Protein AF-A0A7S4UPB6-F1 (afdb_monomer_lite)

pLDDT: mean 78.9, std 12.76, range [39.94, 96.19]

Secondary structure (DSSP, 8-state):
-PPPHHHHHHHHEEE-TTT--EEE--SS-SEEE-TTT--EEETTT--BGGG--GGG-TTS--GGGS-GGGHHHHHHHHHHHHHHHHHHHHHHHHHHHHHHTSTTS---HHHHHHHHHHHHHHHHHHT-HHHHHHH-HHHHHHHHHHHHH--

Radius of gyration: 19.66 Å; chains: 1; bounding box: 43×34×65 Å

InterPro domains:
  IPR001841 Zinc finger, RING-type [PS50089] (16-58)
  IPR002867 IBR domain [SM00647] (1-57)
  IPR017907 Zinc finger, RING-type, conserved site [PS00518] (37-46)
  IPR031127 E3 ubiquitin ligase RBR family [PTHR11685] (11-95)
  IPR044066 TRIAD supradomain [PS51873] (1-68)

Structure (mmCIF, N/CA/C/O backbone):
data_AF-A0A7S4UPB6-F1
#
_entry.id   AF-A0A7S4UPB6-F1
#
loop_
_atom_site.group_PDB
_atom_site.id
_atom_site.type_symbol
_atom_site.label_atom_id
_atom_site.label_alt_id
_atom_site.label_comp_id
_atom_site.label_asym_id
_atom_site.label_entity_id
_atom_site.label_seq_id
_atom_site.pdbx_PDB_ins_code
_atom_site.Cartn_x
_atom_site.Cartn_y
_atom_site.Cartn_z
_atom_site.occupancy
_atom_site.B_iso_or_equiv
_atom_site.auth_seq_id
_atom_site.auth_comp_id
_atom_site.auth_asym_id
_atom_site.auth_atom_id
_atom_site.pdbx_PDB_model_num
ATOM 1 N N . GLN A 1 1 ? -14.928 1.824 -34.616 1.00 39.94 1 GLN A N 1
ATOM 2 C CA . GLN A 1 1 ? -15.989 1.253 -33.758 1.00 39.94 1 GLN A CA 1
ATOM 3 C C . GLN A 1 1 ? -15.709 1.611 -32.305 1.00 39.94 1 GLN A C 1
ATOM 5 O O . GLN A 1 1 ? -14.547 1.571 -31.917 1.00 39.94 1 GLN A O 1
ATOM 10 N N . ALA A 1 2 ? -16.736 1.955 -31.522 1.00 52.94 2 ALA A N 1
ATOM 11 C CA . ALA A 1 2 ? -16.628 1.927 -30.063 1.00 52.94 2 ALA A CA 1
ATOM 12 C C . ALA A 1 2 ? -16.549 0.454 -29.604 1.00 52.94 2 ALA A C 1
ATOM 14 O O . ALA A 1 2 ? -17.209 -0.384 -30.226 1.00 52.94 2 ALA A O 1
ATOM 15 N N . PRO A 1 3 ? -15.723 0.115 -28.601 1.00 52.91 3 PRO A N 1
ATOM 16 C CA . PRO A 1 3 ? -15.627 -1.254 -28.101 1.00 52.91 3 PRO A CA 1
ATOM 17 C C . PRO A 1 3 ? -16.970 -1.711 -27.523 1.00 52.91 3 PRO A C 1
ATOM 19 O O . PRO A 1 3 ? -17.682 -0.912 -26.923 1.00 52.91 3 PRO A O 1
ATOM 22 N N . SER A 1 4 ? -17.304 -2.985 -27.711 1.00 67.31 4 SER A N 1
ATOM 23 C CA . SER A 1 4 ? -18.543 -3.571 -27.188 1.00 67.31 4 SER A CA 1
ATOM 24 C C . SER A 1 4 ? -18.540 -3.619 -25.654 1.00 67.31 4 SER A C 1
ATOM 26 O O . SER A 1 4 ? -17.480 -3.748 -25.033 1.00 67.31 4 SER A O 1
ATOM 28 N N . ASP A 1 5 ? -19.721 -3.596 -25.032 1.00 63.47 5 ASP A N 1
ATOM 29 C CA . ASP A 1 5 ? -19.883 -3.656 -23.569 1.00 63.47 5 ASP A CA 1
ATOM 30 C C . ASP A 1 5 ? -19.125 -4.844 -22.938 1.00 63.47 5 ASP A C 1
ATOM 32 O O . ASP A 1 5 ? -18.578 -4.752 -21.837 1.00 63.47 5 ASP A O 1
ATOM 36 N N . GLN A 1 6 ? -19.017 -5.969 -23.657 1.00 58.88 6 GLN A N 1
ATOM 37 C CA . GLN A 1 6 ? -18.278 -7.151 -23.201 1.00 58.88 6 GLN A CA 1
ATOM 38 C C . GLN A 1 6 ? -16.757 -6.930 -23.150 1.00 58.88 6 GLN A C 1
ATOM 40 O O . GLN A 1 6 ? -16.096 -7.422 -22.229 1.00 58.88 6 GLN A O 1
ATOM 45 N N . GLU A 1 7 ? -16.195 -6.172 -24.093 1.00 57.97 7 GLU A N 1
ATOM 46 C CA . GLU A 1 7 ? -14.777 -5.791 -24.096 1.00 57.97 7 GLU A CA 1
ATOM 47 C C . GLU A 1 7 ? -14.474 -4.756 -23.009 1.00 57.97 7 GLU A C 1
ATOM 49 O O . GLU A 1 7 ? -13.403 -4.781 -22.400 1.00 57.97 7 GLU A O 1
ATOM 54 N N . GLU A 1 8 ? -15.422 -3.869 -22.708 1.00 55.50 8 GLU A N 1
ATOM 55 C CA . GLU A 1 8 ? -15.276 -2.877 -21.643 1.00 55.50 8 GLU A CA 1
ATOM 56 C C . GLU A 1 8 ? -15.292 -3.514 -20.247 1.00 55.50 8 GLU A C 1
ATOM 58 O O . GLU A 1 8 ? -14.458 -3.188 -19.391 1.00 55.50 8 GLU A O 1
ATOM 63 N N . ILE A 1 9 ? -16.151 -4.515 -20.042 1.00 57.53 9 ILE A N 1
ATOM 64 C CA . ILE A 1 9 ? -16.164 -5.327 -18.822 1.00 57.53 9 ILE A CA 1
ATOM 65 C C . ILE A 1 9 ? -14.865 -6.138 -18.705 1.00 57.53 9 ILE A C 1
ATOM 67 O O . ILE A 1 9 ? -14.292 -6.223 -17.620 1.00 57.53 9 ILE A O 1
ATOM 71 N N . ALA A 1 10 ? -14.349 -6.717 -19.792 1.00 58.22 10 ALA A N 1
ATOM 72 C CA . ALA A 1 10 ? -13.096 -7.478 -19.756 1.00 58.22 10 ALA A CA 1
ATOM 73 C C . ALA A 1 10 ? -11.867 -6.603 -19.440 1.00 58.22 10 ALA A C 1
ATOM 75 O O . ALA A 1 10 ? -10.979 -7.040 -18.713 1.00 58.22 10 ALA A O 1
ATOM 76 N N . ARG A 1 11 ? -11.826 -5.353 -19.922 1.00 56.16 11 ARG A N 1
ATOM 77 C CA . ARG A 1 11 ? -10.737 -4.408 -19.605 1.00 56.16 11 ARG A CA 1
ATOM 78 C C . ARG A 1 11 ? -10.776 -3.893 -18.167 1.00 56.16 11 ARG A C 1
ATOM 80 O O . ARG A 1 11 ? -9.739 -3.514 -17.628 1.00 56.16 11 ARG A O 1
ATOM 87 N N . SER A 1 12 ? -11.955 -3.854 -17.550 1.00 65.00 12 SER A N 1
ATOM 88 C CA . SER A 1 12 ? -12.159 -3.274 -16.215 1.00 65.00 12 SER A CA 1
ATOM 89 C C . SER A 1 12 ? -12.290 -4.311 -15.091 1.00 65.00 12 SER A C 1
ATOM 91 O O . SER A 1 12 ? -12.280 -3.940 -13.910 1.00 65.00 12 SER A O 1
ATOM 93 N N . THR A 1 13 ? -12.369 -5.606 -15.426 1.00 75.44 13 THR A N 1
ATOM 94 C CA . THR A 1 13 ? -12.563 -6.699 -14.462 1.00 75.44 13 THR A CA 1
ATOM 95 C C . THR A 1 13 ? -11.514 -7.806 -14.600 1.00 75.44 13 THR A C 1
ATOM 97 O O . THR A 1 13 ? -11.083 -8.138 -15.698 1.00 75.44 13 THR A O 1
ATOM 100 N N . LYS A 1 14 ? -11.105 -8.412 -13.477 1.00 83.88 14 LYS A N 1
ATOM 101 C CA . LYS A 1 14 ? -10.252 -9.613 -13.439 1.00 83.88 14 LYS A CA 1
ATOM 102 C C . LYS A 1 14 ? -10.932 -10.727 -12.633 1.00 83.88 14 LYS A C 1
ATOM 104 O O . LYS A 1 14 ? -11.644 -10.421 -11.672 1.00 83.88 14 LYS A O 1
ATOM 109 N N . PRO A 1 15 ? -10.750 -12.009 -12.997 1.00 86.44 15 PRO A N 1
ATOM 110 C CA . PRO A 1 15 ? -11.314 -13.125 -12.243 1.00 86.44 15 PRO A CA 1
ATOM 111 C C . PRO A 1 15 ? -10.549 -13.367 -10.934 1.00 86.44 15 PRO A C 1
ATOM 113 O O . PRO A 1 15 ? -9.329 -13.221 -10.867 1.00 86.44 15 PRO A O 1
ATOM 116 N N . CYS A 1 16 ? -11.264 -13.774 -9.886 1.00 88.75 16 CYS A N 1
ATOM 117 C CA . CYS A 1 16 ? -10.652 -14.262 -8.653 1.00 88.75 16 CYS A CA 1
ATOM 118 C C . CYS A 1 16 ? -9.950 -15.607 -8.890 1.00 88.75 16 CYS A C 1
ATOM 120 O O . CYS A 1 16 ? -10.595 -16.563 -9.305 1.00 88.75 16 CYS A O 1
ATOM 122 N N . THR A 1 17 ? -8.681 -15.737 -8.509 1.00 88.62 17 THR A N 1
ATOM 123 C CA . THR A 1 17 ? -7.901 -16.984 -8.661 1.00 88.62 17 THR A CA 1
ATOM 124 C C . THR A 1 17 ? -8.406 -18.164 -7.830 1.00 88.62 17 THR A C 1
ATOM 126 O O . THR A 1 17 ? -8.024 -19.298 -8.089 1.00 88.62 17 THR A O 1
ATOM 129 N N . LYS A 1 18 ? -9.276 -17.921 -6.839 1.00 90.38 18 LYS A N 1
ATOM 130 C CA . LYS A 1 18 ? -9.852 -18.969 -5.982 1.00 90.38 18 LYS A CA 1
ATOM 131 C C . LYS A 1 18 ? -11.256 -19.416 -6.397 1.00 90.38 18 LYS A C 1
ATOM 133 O O . LYS A 1 18 ? -11.633 -20.548 -6.128 1.00 90.38 18 LYS A O 1
ATOM 138 N N . CYS A 1 19 ? -12.075 -18.517 -6.943 1.00 92.31 19 CYS A N 1
ATOM 139 C CA . CYS A 1 19 ? -13.499 -18.798 -7.194 1.00 92.31 19 CYS A CA 1
ATOM 140 C C . CYS A 1 19 ? -14.033 -18.247 -8.520 1.00 92.31 19 CYS A C 1
ATOM 142 O O . CYS A 1 19 ? -15.245 -18.245 -8.727 1.00 92.31 19 CYS A O 1
ATOM 144 N N . GLU A 1 20 ? -13.146 -17.702 -9.355 1.00 89.31 20 GLU A N 1
ATOM 145 C CA . GLU A 1 20 ? -13.389 -17.198 -10.715 1.00 89.31 20 GLU A CA 1
ATOM 146 C C . GLU A 1 20 ? -14.377 -16.033 -10.837 1.00 89.31 20 GLU A C 1
ATOM 148 O O . GLU A 1 20 ? -14.550 -15.463 -11.913 1.00 89.31 20 GLU A O 1
ATOM 153 N N . TYR A 1 21 ? -14.972 -15.595 -9.725 1.00 88.62 21 TYR A N 1
ATOM 154 C CA . TYR A 1 21 ? -15.848 -14.433 -9.699 1.00 88.62 21 TYR A CA 1
ATOM 155 C C . TYR A 1 21 ? -15.121 -13.202 -10.251 1.00 88.62 21 TYR A C 1
ATOM 157 O O . TYR A 1 21 ? -14.035 -12.860 -9.770 1.00 88.62 21 TYR A O 1
ATOM 165 N N . ARG A 1 22 ? -15.715 -12.541 -11.253 1.00 85.75 22 ARG A N 1
ATOM 166 C CA . ARG A 1 22 ? -15.159 -11.323 -11.850 1.00 85.75 22 ARG A CA 1
ATOM 167 C C . ARG A 1 22 ? -15.259 -10.168 -10.865 1.00 85.75 22 ARG A C 1
ATOM 169 O O . ARG A 1 22 ? -16.327 -9.846 -10.352 1.00 85.75 22 ARG A O 1
ATOM 176 N N . ILE A 1 23 ? -14.121 -9.549 -10.601 1.00 84.06 23 ILE A N 1
ATOM 177 C CA . ILE A 1 23 ? -13.973 -8.425 -9.687 1.00 84.06 23 ILE A CA 1
ATOM 178 C C . ILE A 1 23 ? -13.614 -7.213 -10.535 1.00 84.06 23 ILE A C 1
ATOM 180 O O . ILE A 1 23 ? -12.725 -7.308 -11.371 1.00 84.06 23 ILE A O 1
ATOM 184 N N . GLN A 1 24 ? -14.295 -6.088 -10.335 1.00 82.19 24 GLN A N 1
ATOM 185 C CA . GLN A 1 24 ? -13.944 -4.806 -10.948 1.00 82.19 24 GLN A CA 1
ATOM 186 C C . GLN A 1 24 ? -12.911 -4.079 -10.084 1.00 82.19 24 GLN A C 1
ATOM 188 O O . GLN A 1 24 ? -13.022 -4.105 -8.853 1.00 82.19 24 GLN A O 1
ATOM 193 N N . LYS A 1 25 ? -11.928 -3.407 -10.699 1.00 70.44 25 LYS A N 1
ATOM 194 C CA . LYS A 1 25 ? -10.973 -2.584 -9.940 1.00 70.44 25 LYS A CA 1
ATOM 195 C C . LYS A 1 25 ? -11.698 -1.371 -9.358 1.00 70.44 25 LYS A C 1
ATOM 197 O O . LYS A 1 25 ? -11.961 -0.403 -10.063 1.00 70.44 25 LYS A O 1
ATOM 202 N N . MET A 1 26 ? -11.983 -1.392 -8.062 1.00 63.88 26 MET A N 1
ATOM 203 C CA . MET A 1 26 ? -12.579 -0.256 -7.355 1.00 63.88 26 MET A CA 1
ATOM 204 C C . MET A 1 26 ? -11.476 0.605 -6.725 1.00 63.88 26 MET A C 1
ATOM 206 O O . MET A 1 26 ? -11.365 0.653 -5.509 1.00 63.88 26 MET A O 1
ATOM 210 N N . GLY A 1 27 ? -10.655 1.243 -7.569 1.00 63.72 27 GLY A N 1
ATOM 211 C CA . GLY A 1 27 ? -9.723 2.319 -7.201 1.00 63.72 27 GLY A CA 1
ATOM 212 C C . GLY A 1 27 ? -8.531 1.981 -6.281 1.00 63.72 27 GLY A C 1
ATOM 213 O O . GLY A 1 27 ? -8.652 1.331 -5.252 1.00 63.72 27 GLY A O 1
ATOM 214 N N . GLY A 1 28 ? -7.364 2.525 -6.643 1.00 66.25 28 GLY A N 1
ATOM 215 C CA . GLY A 1 28 ? -6.308 2.992 -5.734 1.00 66.25 28 GLY A CA 1
ATOM 216 C C . GLY A 1 28 ? -5.555 2.016 -4.826 1.00 66.25 28 GLY A C 1
ATOM 217 O O . GLY A 1 28 ? -4.771 2.531 -4.043 1.00 66.25 28 GLY A O 1
ATOM 218 N N . CYS A 1 29 ? -5.800 0.700 -4.860 1.00 69.56 29 CYS A N 1
ATOM 219 C CA . CYS A 1 29 ? -5.005 -0.323 -4.166 1.00 69.56 29 CYS A CA 1
ATOM 220 C C . CYS A 1 29 ? -4.836 -1.568 -5.042 1.00 69.56 29 CYS A C 1
ATOM 222 O O . CYS A 1 29 ? -5.811 -2.037 -5.636 1.00 69.56 29 CYS A O 1
ATOM 224 N N . ASN A 1 30 ? -3.632 -2.144 -5.084 1.00 78.12 30 ASN A N 1
ATOM 225 C C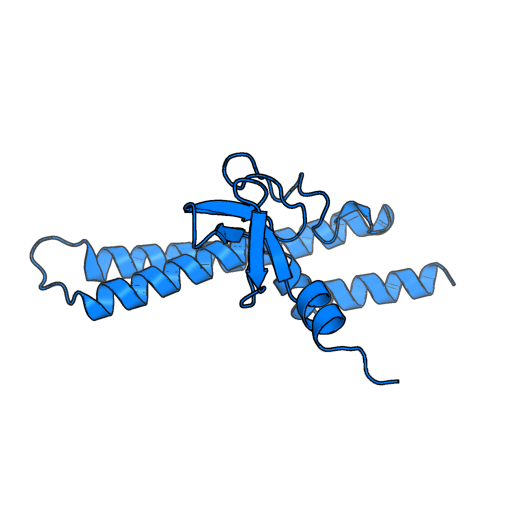A . ASN A 1 30 ? -3.418 -3.448 -5.712 1.00 78.12 30 ASN A CA 1
ATOM 226 C C . ASN A 1 30 ? -3.778 -4.615 -4.778 1.00 78.12 30 ASN A C 1
ATOM 228 O O . ASN A 1 30 ? -4.042 -5.703 -5.271 1.00 78.12 30 ASN A O 1
ATOM 232 N N . HIS A 1 31 ? -3.892 -4.416 -3.464 1.00 83.69 31 HIS A N 1
ATOM 233 C CA . HIS A 1 31 ? -4.489 -5.412 -2.574 1.00 83.69 31 HIS A CA 1
ATOM 234 C C . HIS A 1 31 ? -6.006 -5.470 -2.772 1.00 83.69 31 HIS A C 1
ATOM 236 O O . HIS A 1 31 ? -6.725 -4.512 -2.483 1.00 83.69 31 HIS A O 1
ATOM 242 N N . MET A 1 32 ? -6.510 -6.610 -3.237 1.00 86.38 32 MET A N 1
ATOM 243 C CA . MET A 1 32 ? -7.931 -6.830 -3.457 1.00 86.38 32 MET A CA 1
ATOM 244 C C . MET A 1 32 ? -8.453 -8.018 -2.669 1.00 86.38 32 MET A C 1
ATOM 246 O O . MET A 1 32 ? -7.862 -9.092 -2.665 1.00 86.38 32 MET A O 1
ATOM 250 N N . THR A 1 33 ? -9.626 -7.835 -2.068 1.00 86.81 33 THR A N 1
ATOM 251 C CA . THR A 1 33 ? -10.371 -8.898 -1.391 1.00 86.81 33 THR A CA 1
ATOM 252 C C . THR A 1 33 ? -11.561 -9.305 -2.247 1.00 86.81 33 THR A C 1
ATOM 254 O O . THR A 1 33 ? -12.433 -8.489 -2.558 1.00 86.81 33 THR A O 1
ATOM 257 N N . CYS A 1 34 ? -11.631 -10.581 -2.619 1.00 88.75 34 CYS A N 1
ATOM 258 C CA . CYS A 1 34 ? -12.785 -11.133 -3.311 1.00 88.75 34 CYS A CA 1
ATOM 259 C C . CYS A 1 34 ? -14.027 -11.054 -2.418 1.00 88.75 34 CYS A C 1
ATOM 261 O O . CYS A 1 34 ? -14.076 -11.672 -1.356 1.00 88.75 34 CYS A O 1
ATOM 263 N N . ARG A 1 35 ? -15.071 -10.360 -2.881 1.00 87.69 35 ARG A N 1
ATOM 264 C CA . ARG A 1 35 ? -16.332 -10.218 -2.132 1.00 87.69 35 ARG A CA 1
ATOM 265 C C . ARG A 1 35 ? -17.117 -11.525 -1.990 1.00 87.69 35 ARG A C 1
ATOM 267 O O . ARG A 1 35 ? -17.926 -11.633 -1.080 1.00 87.69 35 ARG A O 1
ATOM 274 N N . LYS A 1 36 ? -16.882 -12.505 -2.872 1.00 90.62 36 LYS A N 1
ATOM 275 C CA . LYS A 1 36 ? -17.579 -13.800 -2.857 1.00 90.62 36 LYS A CA 1
ATOM 276 C C . LYS A 1 36 ? -16.939 -14.804 -1.897 1.00 90.62 36 LYS A C 1
ATOM 278 O O . LYS A 1 36 ? -17.657 -15.500 -1.194 1.00 90.62 36 LYS A O 1
ATOM 283 N N . CYS A 1 37 ? -15.608 -14.904 -1.880 1.00 92.44 37 CYS A N 1
ATOM 284 C CA . CYS A 1 37 ? -14.901 -15.953 -1.129 1.00 92.44 37 CYS A CA 1
ATOM 285 C C . CYS A 1 37 ? -13.896 -15.436 -0.087 1.00 92.44 37 CYS A C 1
ATOM 287 O O . CYS A 1 37 ? -13.203 -16.238 0.537 1.00 92.44 37 CYS A O 1
ATOM 289 N N . GLY A 1 38 ? -13.758 -14.116 0.066 1.00 88.75 38 GLY A N 1
ATOM 290 C CA . GLY A 1 38 ? -12.832 -13.486 1.013 1.00 88.75 38 GLY A CA 1
ATOM 291 C C . GLY A 1 38 ? -11.349 -13.609 0.649 1.00 88.75 38 GLY A C 1
ATOM 292 O O . GLY A 1 38 ? -10.501 -13.144 1.405 1.00 88.75 38 GLY A O 1
ATOM 293 N N . HIS A 1 39 ? -11.005 -14.229 -0.486 1.00 90.06 39 HIS A N 1
ATOM 294 C CA . HIS A 1 39 ? -9.611 -14.383 -0.897 1.00 90.06 39 HIS A CA 1
ATOM 295 C C . HIS A 1 39 ? -8.962 -13.023 -1.165 1.00 90.06 39 HIS A C 1
ATOM 297 O O . HIS A 1 39 ? -9.480 -12.237 -1.956 1.00 90.06 39 HIS A O 1
ATOM 303 N N . GLN A 1 40 ? -7.830 -12.779 -0.511 1.00 88.62 40 GLN A N 1
ATOM 304 C CA . GLN A 1 40 ? -7.010 -11.583 -0.661 1.00 88.62 40 GLN A CA 1
ATOM 305 C C . GLN A 1 40 ? -5.888 -11.855 -1.667 1.00 88.62 40 GLN A C 1
ATOM 307 O O . GLN A 1 40 ? -5.143 -12.825 -1.508 1.00 88.62 40 GLN A O 1
ATOM 312 N N . PHE A 1 41 ? -5.766 -11.020 -2.695 1.00 86.38 41 PHE A N 1
ATOM 313 C CA . PHE A 1 41 ? -4.797 -11.180 -3.781 1.00 86.38 41 PHE A CA 1
ATOM 314 C C . PHE A 1 41 ? -4.323 -9.827 -4.321 1.00 86.38 41 PHE A C 1
ATOM 316 O O . PHE A 1 41 ? -4.949 -8.795 -4.086 1.00 86.38 41 PHE A O 1
ATOM 323 N N . CYS A 1 42 ? -3.213 -9.828 -5.055 1.00 84.75 42 CYS A N 1
ATOM 324 C CA . CYS A 1 42 ? -2.708 -8.650 -5.750 1.00 84.75 42 CYS A CA 1
ATOM 325 C C . CYS A 1 42 ? -3.377 -8.501 -7.126 1.00 84.75 42 CYS A C 1
ATOM 327 O O . CYS A 1 42 ? -3.332 -9.408 -7.948 1.00 84.75 42 CYS A O 1
ATOM 329 N N . TRP A 1 43 ? -3.972 -7.350 -7.427 1.00 82.56 43 TRP A N 1
ATOM 330 C CA . TRP A 1 43 ? -4.625 -7.061 -8.705 1.00 82.56 43 TRP A CA 1
ATOM 331 C C . TRP A 1 43 ? -3.662 -7.105 -9.892 1.00 82.56 43 TRP A C 1
ATOM 333 O O . TRP A 1 43 ? -4.068 -7.441 -11.008 1.00 82.56 43 TRP A O 1
ATOM 343 N N . MET A 1 44 ? -2.390 -6.767 -9.673 1.00 78.44 44 MET A N 1
ATOM 344 C CA . MET A 1 44 ? -1.401 -6.731 -10.745 1.00 78.44 44 MET A CA 1
ATOM 345 C C . MET A 1 44 ? -0.980 -8.143 -11.150 1.00 78.44 44 MET A C 1
ATOM 347 O O . MET A 1 44 ? -1.148 -8.505 -12.313 1.00 78.44 44 MET A O 1
ATOM 351 N N . CYS A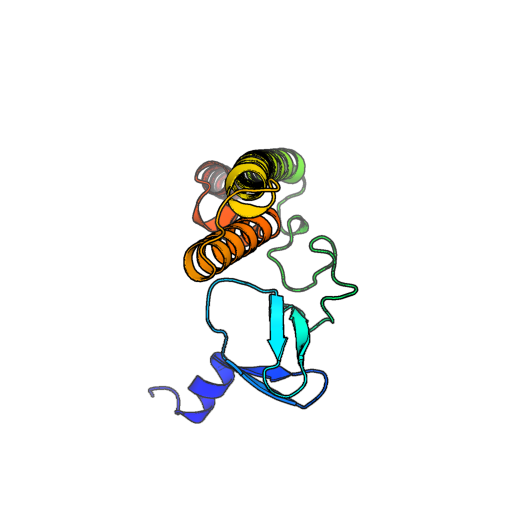 1 45 ? -0.516 -8.952 -10.193 1.00 80.44 45 CYS A N 1
ATOM 352 C CA . CYS A 1 45 ? 0.029 -10.284 -10.470 1.00 80.44 45 CYS A CA 1
ATOM 353 C C . CYS A 1 45 ? -0.932 -11.452 -10.224 1.00 80.44 45 CYS A C 1
ATOM 355 O O . CYS A 1 45 ? -0.590 -12.587 -10.532 1.00 80.44 45 CYS A O 1
ATOM 357 N N . LEU A 1 46 ? -2.111 -11.196 -9.652 1.00 85.69 46 LEU A N 1
ATOM 358 C CA . LEU A 1 46 ? -3.100 -12.200 -9.237 1.00 85.69 46 LEU A CA 1
ATOM 359 C C . LEU A 1 46 ? -2.609 -13.198 -8.168 1.00 85.69 46 LEU A C 1
ATOM 361 O O . LEU A 1 46 ? -3.328 -14.133 -7.817 1.00 85.69 46 LEU A O 1
ATOM 365 N N . GLY A 1 47 ? -1.423 -12.974 -7.594 1.00 85.00 47 GLY A N 1
ATOM 366 C CA . GLY A 1 47 ? -0.868 -13.776 -6.506 1.00 85.00 47 GLY A CA 1
ATOM 367 C C . GLY A 1 47 ? -1.584 -13.552 -5.172 1.00 85.00 47 GLY A C 1
ATOM 368 O O . GLY A 1 47 ? -2.108 -12.468 -4.907 1.00 85.00 47 GLY A O 1
ATOM 369 N N . ALA A 1 48 ? -1.589 -14.578 -4.317 1.00 85.75 48 ALA A N 1
ATOM 370 C CA . ALA A 1 48 ? -2.185 -14.516 -2.984 1.00 85.75 48 ALA A CA 1
ATOM 371 C C . ALA A 1 48 ? -1.484 -13.468 -2.106 1.00 85.75 48 ALA A C 1
ATOM 373 O O . ALA A 1 48 ? -0.259 -13.465 -2.001 1.00 85.75 48 ALA A O 1
ATOM 374 N N . TRP A 1 49 ? -2.259 -12.615 -1.430 1.00 84.38 49 TRP A N 1
ATOM 375 C CA . TRP A 1 49 ? -1.710 -11.506 -0.641 1.00 84.38 49 TRP A CA 1
ATOM 376 C C . TRP A 1 49 ? -0.906 -11.976 0.578 1.00 84.38 49 TRP A C 1
ATOM 378 O O . TRP A 1 49 ? 0.071 -11.346 0.960 1.00 84.38 49 TRP A O 1
ATOM 388 N N . ALA A 1 50 ? -1.278 -13.117 1.166 1.00 80.19 50 ALA A N 1
ATOM 389 C CA . ALA A 1 50 ? -0.630 -13.656 2.364 1.00 80.19 50 ALA A CA 1
ATOM 390 C C . ALA A 1 50 ? 0.875 -13.937 2.184 1.00 80.19 50 ALA A C 1
ATOM 392 O O . ALA A 1 50 ? 1.631 -13.845 3.144 1.00 80.19 50 ALA A O 1
ATOM 393 N N . SER A 1 51 ? 1.304 -14.268 0.965 1.00 75.88 51 SER A N 1
ATOM 394 C CA . SER A 1 51 ? 2.703 -14.526 0.602 1.00 75.88 51 SER A CA 1
ATOM 395 C C . SER A 1 51 ? 3.271 -13.449 -0.327 1.00 75.88 51 SER A C 1
ATOM 397 O O . SER A 1 51 ? 4.291 -13.664 -0.980 1.00 75.88 51 SER A O 1
ATOM 399 N N . HIS A 1 52 ? 2.580 -12.317 -0.460 1.00 74.19 52 HIS A N 1
ATOM 400 C CA . HIS A 1 52 ? 2.933 -11.280 -1.414 1.00 74.19 52 HIS A CA 1
ATOM 401 C C . HIS A 1 52 ? 3.946 -10.314 -0.799 1.00 74.19 52 HIS A C 1
ATOM 403 O O . HIS A 1 52 ? 3.647 -9.632 0.179 1.00 74.19 52 HIS A O 1
ATOM 409 N N . SER A 1 53 ? 5.130 -10.218 -1.403 1.00 65.44 53 SER A N 1
ATOM 410 C CA . SER A 1 53 ? 6.055 -9.117 -1.145 1.00 65.44 53 SER A CA 1
ATOM 411 C C . SER A 1 53 ? 5.962 -8.115 -2.282 1.00 65.44 53 SER A C 1
ATOM 413 O O . SER A 1 53 ? 5.938 -8.486 -3.455 1.00 65.44 53 SER A O 1
ATOM 415 N N . TYR A 1 54 ? 5.983 -6.829 -1.940 1.00 56.66 54 TYR A N 1
ATOM 416 C CA . TYR A 1 54 ? 6.053 -5.769 -2.937 1.00 56.66 54 TYR A CA 1
ATOM 417 C C . TYR A 1 54 ? 7.288 -5.918 -3.847 1.00 56.66 54 TYR A C 1
ATOM 419 O O . TYR A 1 54 ? 7.216 -5.686 -5.049 1.00 56.66 54 TYR A O 1
ATOM 427 N N . THR A 1 55 ? 8.415 -6.383 -3.296 1.00 52.75 55 THR A N 1
ATOM 428 C CA . THR A 1 55 ? 9.666 -6.588 -4.046 1.00 52.75 55 THR A CA 1
ATOM 429 C C . THR A 1 55 ? 9.642 -7.781 -5.000 1.00 52.75 55 THR A C 1
ATOM 431 O O . THR A 1 55 ? 10.514 -7.869 -5.858 1.00 52.75 55 THR A O 1
ATOM 434 N N . SER A 1 56 ? 8.676 -8.696 -4.869 1.00 62.03 56 SER A N 1
ATOM 435 C CA . SER A 1 56 ? 8.568 -9.894 -5.711 1.00 62.03 56 SER A CA 1
ATOM 436 C C . SER A 1 56 ? 7.320 -9.912 -6.590 1.00 62.03 56 SER A C 1
ATOM 438 O O . SER A 1 56 ? 7.091 -10.909 -7.271 1.00 62.03 56 SER A O 1
ATOM 440 N N . CYS A 1 57 ? 6.518 -8.841 -6.598 1.00 64.38 57 CYS A N 1
ATOM 441 C CA . CYS A 1 57 ? 5.318 -8.755 -7.421 1.00 64.38 57 CYS A CA 1
ATOM 442 C C . CYS A 1 57 ? 5.684 -8.598 -8.910 1.00 64.38 57 CYS A C 1
ATOM 444 O O . CYS A 1 57 ? 6.196 -7.546 -9.293 1.00 64.38 57 CYS A O 1
ATOM 446 N N . PRO A 1 58 ? 5.344 -9.565 -9.785 1.00 61.56 58 PRO A N 1
ATOM 447 C CA . PRO A 1 58 ? 5.616 -9.478 -11.225 1.00 61.56 58 PRO A CA 1
ATOM 448 C C . PRO A 1 58 ? 4.890 -8.340 -11.953 1.00 61.56 58 PRO A C 1
ATOM 450 O O . PRO A 1 58 ? 5.154 -8.103 -13.127 1.00 61.56 58 PRO A O 1
ATOM 453 N N . GLY A 1 59 ? 3.917 -7.698 -11.301 1.00 57.06 59 GLY A N 1
ATOM 454 C CA . GLY A 1 59 ? 3.038 -6.719 -11.927 1.00 57.06 59 GLY A CA 1
ATOM 455 C C . GLY A 1 59 ? 3.178 -5.290 -11.403 1.00 57.06 59 GLY A C 1
ATOM 456 O O . GLY A 1 59 ? 2.467 -4.430 -11.893 1.00 57.06 59 GLY A O 1
ATOM 457 N N . GLU A 1 60 ? 4.044 -4.996 -10.436 1.00 57.06 60 GLU A N 1
ATOM 458 C CA . GLU A 1 60 ? 4.323 -3.597 -10.057 1.00 57.06 60 GLU A CA 1
ATOM 459 C C . GLU A 1 60 ? 5.271 -2.941 -11.081 1.00 57.06 60 GLU A C 1
ATOM 461 O O . GLU A 1 60 ? 6.007 -3.669 -11.755 1.00 57.06 60 GLU A O 1
ATOM 466 N N . PRO A 1 61 ? 5.297 -1.595 -11.229 1.00 53.84 61 PRO A N 1
ATOM 467 C CA . PRO A 1 61 ? 6.356 -0.930 -11.980 1.00 53.84 61 PRO A CA 1
ATOM 468 C C . PRO A 1 61 ? 7.685 -1.335 -11.348 1.00 53.84 61 PRO A C 1
ATOM 470 O O . PRO A 1 61 ? 8.019 -0.942 -10.230 1.00 53.84 61 PRO A O 1
ATOM 473 N N . ASN A 1 62 ? 8.385 -2.219 -12.045 1.00 53.72 62 ASN A N 1
ATOM 474 C CA . ASN A 1 62 ? 9.582 -2.861 -11.558 1.00 53.72 62 ASN A CA 1
ATOM 475 C C . ASN A 1 62 ? 10.675 -1.794 -11.396 1.00 53.72 62 ASN A C 1
ATOM 477 O O . ASN A 1 62 ? 11.072 -1.200 -12.395 1.00 53.72 62 ASN A O 1
ATOM 481 N N . PRO A 1 63 ? 11.241 -1.567 -10.198 1.00 49.47 63 PRO A N 1
ATOM 482 C CA . PRO A 1 63 ? 12.405 -0.699 -10.057 1.00 49.47 63 PRO A CA 1
ATOM 483 C C . PRO A 1 63 ? 13.636 -1.195 -10.843 1.00 49.47 63 PRO A C 1
ATOM 485 O O . PRO A 1 63 ? 14.623 -0.484 -10.995 1.00 49.47 63 PRO A O 1
ATOM 488 N N . LEU A 1 64 ? 13.584 -2.416 -11.373 1.00 45.53 64 LEU A N 1
ATOM 489 C CA . LEU A 1 64 ? 14.592 -2.988 -12.260 1.00 45.53 64 LEU A CA 1
ATOM 490 C C . LEU A 1 64 ? 14.310 -2.728 -13.754 1.00 45.53 64 LEU A C 1
ATOM 492 O O . LEU A 1 64 ? 15.097 -3.165 -14.585 1.00 45.53 64 LEU A O 1
ATOM 496 N N . SER A 1 65 ? 13.243 -2.001 -14.123 1.00 55.78 65 SER A N 1
ATOM 497 C CA . SER A 1 65 ? 13.136 -1.377 -15.456 1.00 55.78 65 SER A CA 1
ATOM 498 C C . SER A 1 65 ? 13.864 -0.033 -15.530 1.00 55.78 65 SER A C 1
ATOM 500 O O . SER A 1 65 ? 13.967 0.552 -16.607 1.00 55.78 65 SER A O 1
ATOM 502 N N . PHE A 1 66 ? 14.359 0.483 -14.399 1.00 64.12 66 PHE A N 1
ATOM 503 C CA . PHE A 1 66 ? 15.224 1.653 -14.407 1.00 64.12 66 PHE A CA 1
ATOM 504 C C . PHE A 1 66 ? 16.623 1.258 -14.894 1.00 64.12 66 PHE A C 1
ATOM 506 O O . PHE A 1 66 ? 17.156 0.234 -14.448 1.00 64.12 66 PHE A O 1
ATOM 513 N N . PRO A 1 67 ? 17.245 2.068 -15.769 1.00 70.88 67 PRO A N 1
ATOM 514 C CA . PRO A 1 67 ? 18.635 1.877 -16.160 1.00 70.88 67 PRO A CA 1
ATOM 515 C C . PRO A 1 67 ? 19.533 1.710 -14.933 1.00 70.88 67 PRO A C 1
ATOM 517 O O . PRO A 1 67 ? 19.357 2.416 -13.938 1.00 70.88 67 PRO A O 1
ATOM 520 N N . GLN A 1 68 ? 20.507 0.795 -15.000 1.00 77.38 68 GLN A N 1
ATOM 521 C CA . GLN A 1 68 ? 21.390 0.453 -13.872 1.00 77.38 68 GLN A CA 1
ATOM 522 C C . GLN A 1 68 ? 22.017 1.703 -13.222 1.00 77.38 68 GLN A C 1
ATOM 524 O O . GLN A 1 68 ? 22.137 1.781 -12.002 1.00 77.38 68 GLN A O 1
ATOM 529 N N . ALA A 1 69 ? 22.343 2.711 -14.038 1.00 79.88 69 ALA A N 1
ATOM 530 C CA . ALA A 1 69 ? 22.915 3.985 -13.607 1.00 79.88 69 ALA A CA 1
ATOM 531 C C . ALA A 1 69 ? 21.992 4.819 -12.695 1.00 79.88 69 ALA A C 1
ATOM 533 O O . ALA A 1 69 ? 22.481 5.612 -11.894 1.00 79.88 69 ALA A O 1
ATOM 534 N N . LEU A 1 70 ? 20.670 4.648 -12.793 1.00 77.31 70 LEU A N 1
ATOM 535 C CA . LEU A 1 70 ? 19.684 5.390 -12.005 1.00 77.31 70 LEU A CA 1
ATOM 536 C C . LEU A 1 70 ? 19.219 4.657 -10.745 1.00 77.31 70 LEU A C 1
ATOM 538 O O . LEU A 1 70 ? 18.624 5.290 -9.874 1.00 77.31 70 LEU A O 1
ATOM 542 N N . GLN A 1 71 ? 19.475 3.353 -10.618 1.00 77.50 71 GLN A N 1
ATOM 543 C CA . GLN A 1 71 ? 18.940 2.545 -9.516 1.00 77.50 71 GLN A CA 1
ATOM 544 C C . GLN A 1 71 ? 19.239 3.115 -8.115 1.00 77.50 71 GLN A C 1
ATOM 546 O O . GLN A 1 71 ? 18.309 3.153 -7.308 1.00 77.50 71 GLN A O 1
ATOM 551 N N . PRO A 1 72 ? 20.452 3.625 -7.801 1.00 82.00 72 PRO A N 1
ATOM 552 C CA . PRO A 1 72 ? 20.717 4.226 -6.491 1.00 82.00 72 PRO A CA 1
ATOM 553 C C . PRO A 1 72 ? 19.864 5.472 -6.217 1.00 82.00 72 PRO A C 1
ATOM 555 O O . PRO A 1 72 ? 19.334 5.622 -5.120 1.00 82.00 72 PRO A O 1
ATOM 558 N N . ALA A 1 73 ? 19.688 6.336 -7.222 1.00 83.25 73 ALA A N 1
ATOM 559 C CA . ALA A 1 73 ? 18.910 7.567 -7.098 1.00 83.25 73 ALA A CA 1
ATOM 560 C C . ALA A 1 73 ? 17.407 7.280 -6.985 1.00 83.25 73 ALA A C 1
ATOM 562 O O . ALA A 1 73 ? 16.723 7.851 -6.143 1.00 83.25 73 ALA A O 1
ATOM 563 N N . VAL A 1 74 ? 16.891 6.344 -7.785 1.00 79.75 74 VAL A N 1
ATOM 564 C CA . VAL A 1 74 ? 15.494 5.901 -7.679 1.00 79.75 74 VAL A CA 1
ATOM 565 C C . VAL A 1 74 ? 15.239 5.282 -6.307 1.00 79.75 74 VAL A C 1
ATOM 567 O O . VAL A 1 74 ? 14.237 5.609 -5.674 1.00 79.75 74 VAL A O 1
ATOM 570 N N . LYS A 1 75 ? 16.137 4.409 -5.830 1.00 80.19 75 LYS A N 1
ATOM 571 C CA . LYS A 1 75 ? 16.012 3.778 -4.512 1.00 80.19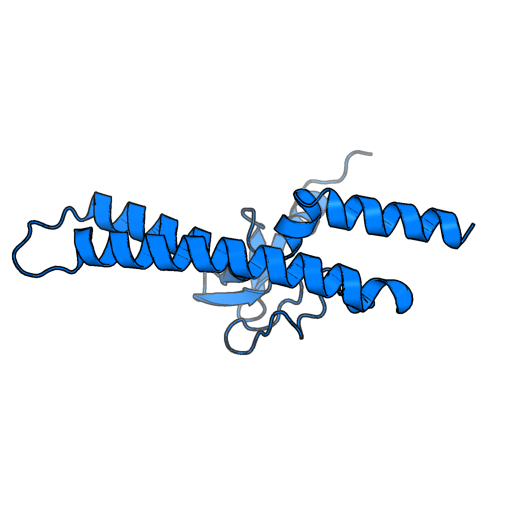 75 LYS A CA 1
ATOM 572 C C . LYS A 1 75 ? 15.944 4.823 -3.397 1.00 80.19 75 LYS A C 1
ATOM 574 O O . LYS A 1 75 ? 15.058 4.731 -2.559 1.00 80.19 75 LYS A O 1
ATOM 579 N N . ASP A 1 76 ? 16.822 5.823 -3.418 1.00 85.25 76 ASP A N 1
ATOM 580 C CA . ASP A 1 76 ? 16.822 6.918 -2.441 1.00 85.25 76 ASP A CA 1
ATOM 581 C C . ASP A 1 76 ? 15.486 7.681 -2.421 1.00 85.25 76 ASP A C 1
ATOM 583 O O . ASP A 1 76 ? 14.917 7.915 -1.355 1.00 85.25 76 ASP A O 1
ATOM 587 N N . VAL A 1 77 ? 14.917 7.995 -3.589 1.00 84.25 77 VAL A N 1
ATOM 588 C CA . VAL A 1 77 ? 13.613 8.676 -3.656 1.00 84.25 77 VAL A CA 1
ATOM 589 C C . VAL A 1 77 ? 12.474 7.785 -3.141 1.00 84.25 77 VAL A C 1
ATOM 591 O O . VAL A 1 77 ? 11.578 8.268 -2.443 1.00 84.25 77 VAL A O 1
ATOM 594 N N . VAL A 1 78 ? 12.507 6.485 -3.452 1.00 80.94 78 VAL A N 1
ATOM 595 C CA . VAL A 1 78 ? 11.534 5.503 -2.941 1.00 80.94 78 VAL A CA 1
ATOM 596 C C . VAL A 1 78 ? 11.606 5.394 -1.421 1.00 80.94 78 VAL A C 1
ATOM 598 O O . VAL A 1 78 ? 10.565 5.432 -0.762 1.00 80.94 78 VAL A O 1
ATOM 601 N N . ASP A 1 79 ? 12.811 5.295 -0.867 1.00 83.19 79 ASP A N 1
ATOM 602 C CA . ASP A 1 79 ? 13.028 5.186 0.574 1.00 83.19 79 ASP A CA 1
ATOM 603 C C . ASP A 1 79 ? 12.573 6.467 1.289 1.00 83.19 79 ASP A C 1
ATOM 605 O O . ASP A 1 79 ? 11.758 6.393 2.204 1.00 83.19 79 ASP A O 1
ATOM 609 N N . LYS A 1 80 ? 12.950 7.653 0.790 1.00 86.00 80 LYS A N 1
ATOM 610 C CA . LYS A 1 80 ? 12.494 8.947 1.336 1.00 86.00 80 LYS A CA 1
ATOM 611 C C . LYS A 1 80 ? 10.973 9.073 1.383 1.00 86.00 80 LYS A C 1
ATOM 613 O O . LYS A 1 80 ? 10.413 9.595 2.350 1.00 86.00 80 LYS A O 1
ATOM 618 N N . TYR A 1 81 ? 10.285 8.626 0.334 1.00 84.25 81 TYR A N 1
ATOM 619 C CA . TYR A 1 81 ? 8.826 8.626 0.314 1.00 84.25 81 TYR A CA 1
ATOM 620 C C . TYR A 1 81 ? 8.248 7.674 1.352 1.00 84.25 81 TYR A C 1
ATOM 622 O O . TYR A 1 81 ? 7.365 8.065 2.118 1.00 84.25 81 TYR A O 1
ATOM 630 N N . ARG A 1 82 ? 8.765 6.441 1.396 1.00 82.81 82 ARG A N 1
ATOM 631 C CA . ARG A 1 82 ? 8.333 5.435 2.363 1.00 82.81 82 ARG A CA 1
ATOM 632 C C . ARG A 1 82 ? 8.523 5.940 3.787 1.00 82.81 82 ARG A C 1
ATOM 634 O O . ARG A 1 82 ? 7.578 5.862 4.561 1.00 82.81 82 ARG A O 1
ATOM 641 N N . ASP A 1 83 ? 9.674 6.520 4.104 1.00 86.44 83 ASP A N 1
ATOM 642 C CA . ASP A 1 83 ? 9.989 7.044 5.434 1.00 86.44 83 ASP A CA 1
ATOM 643 C C . ASP A 1 83 ? 9.045 8.181 5.836 1.00 86.44 83 ASP A C 1
ATOM 645 O O . ASP A 1 83 ? 8.551 8.226 6.967 1.00 86.44 83 ASP A O 1
ATOM 649 N N . ARG A 1 84 ? 8.717 9.081 4.900 1.00 88.38 84 ARG A N 1
ATOM 650 C CA . ARG A 1 84 ? 7.751 10.163 5.138 1.00 88.38 84 ARG A CA 1
ATOM 651 C C . ARG A 1 84 ? 6.350 9.625 5.433 1.00 88.38 84 ARG A C 1
ATOM 653 O O . ARG A 1 84 ? 5.694 10.096 6.366 1.00 88.38 84 ARG A O 1
ATOM 660 N N . GLU A 1 85 ? 5.874 8.675 4.634 1.00 88.81 85 GLU A N 1
ATOM 661 C CA . GLU A 1 85 ? 4.558 8.054 4.817 1.00 88.81 85 GLU A CA 1
ATOM 662 C C . GLU A 1 85 ? 4.505 7.207 6.096 1.00 88.81 85 GLU A C 1
ATOM 664 O O . GLU A 1 85 ? 3.523 7.273 6.839 1.00 88.81 85 GLU A O 1
ATOM 669 N N . GLN A 1 86 ? 5.586 6.488 6.403 1.00 89.75 86 GLN A N 1
ATOM 670 C CA . GLN A 1 86 ? 5.751 5.695 7.620 1.00 89.75 86 GLN A CA 1
ATOM 671 C C . GLN A 1 86 ? 5.707 6.589 8.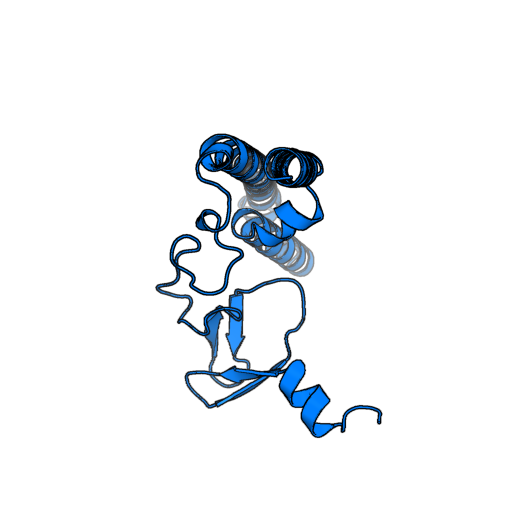865 1.00 89.75 86 GLN A C 1
ATOM 673 O O . GLN A 1 86 ? 4.928 6.334 9.781 1.00 89.75 86 GLN A O 1
ATOM 678 N N . SER A 1 87 ? 6.435 7.707 8.855 1.00 93.12 87 SER A N 1
ATOM 679 C CA . SER A 1 87 ? 6.412 8.699 9.940 1.00 93.12 87 SER A CA 1
ATOM 680 C C . SER A 1 87 ? 5.008 9.280 10.163 1.00 93.12 87 SER A C 1
ATOM 682 O O . SER A 1 87 ? 4.577 9.534 11.292 1.00 93.12 87 SER A O 1
ATOM 684 N N . LEU A 1 88 ? 4.252 9.509 9.081 1.00 92.75 88 LEU A N 1
ATOM 685 C CA . LEU A 1 88 ? 2.866 9.970 9.170 1.00 92.75 88 LEU A CA 1
ATOM 686 C C . LEU A 1 88 ? 1.951 8.901 9.780 1.00 92.75 88 LEU A C 1
ATOM 688 O O . LEU A 1 88 ? 1.105 9.242 10.611 1.00 92.75 88 LEU A O 1
ATOM 692 N N . LEU A 1 89 ? 2.115 7.638 9.381 1.00 93.69 89 LEU A N 1
ATOM 693 C CA . LEU A 1 89 ? 1.368 6.508 9.926 1.00 93.69 89 LEU A CA 1
ATOM 694 C C . LEU A 1 89 ? 1.630 6.340 11.426 1.00 93.69 89 LEU A C 1
ATOM 696 O O . LEU A 1 89 ? 0.674 6.242 12.191 1.00 93.69 89 LEU A O 1
ATOM 700 N N . GLU A 1 90 ? 2.891 6.361 11.853 1.00 95.06 90 GLU A N 1
ATOM 701 C CA . GLU A 1 90 ? 3.286 6.210 13.259 1.00 95.06 90 GLU A CA 1
ATOM 702 C C . GLU A 1 90 ? 2.662 7.281 14.149 1.00 95.06 90 GLU A C 1
ATOM 704 O O . GLU A 1 90 ? 2.013 6.966 15.148 1.00 95.06 90 GLU A O 1
ATOM 709 N N . ARG A 1 91 ? 2.750 8.551 13.744 1.00 96.12 91 ARG A N 1
ATOM 710 C CA . ARG A 1 91 ? 2.092 9.650 14.461 1.00 96.12 91 ARG A CA 1
ATOM 711 C C . ARG A 1 91 ? 0.579 9.438 14.573 1.00 96.12 91 ARG A C 1
ATOM 713 O O . ARG A 1 91 ? 0.011 9.620 15.645 1.00 96.12 91 ARG A O 1
ATOM 720 N N . ARG A 1 92 ? -0.082 9.019 13.489 1.00 96.19 92 ARG A N 1
ATOM 721 C CA . ARG A 1 92 ? -1.535 8.772 13.495 1.00 96.19 92 ARG A CA 1
ATOM 722 C C . ARG A 1 92 ? -1.923 7.558 14.331 1.00 96.19 92 ARG A C 1
ATOM 724 O O . ARG A 1 92 ? -2.997 7.565 14.926 1.00 96.19 92 ARG A O 1
ATOM 731 N N . LEU A 1 93 ? -1.069 6.539 14.411 1.00 95.94 93 LEU A N 1
ATOM 732 C CA . LEU A 1 93 ? -1.269 5.400 15.306 1.00 95.94 93 LEU A CA 1
ATOM 733 C C . LEU A 1 93 ? -1.249 5.843 16.770 1.00 95.94 93 LEU A C 1
ATOM 735 O O . LEU A 1 93 ? -2.121 5.424 17.527 1.00 95.94 93 LEU A O 1
ATOM 739 N N . VAL A 1 94 ? -0.315 6.718 17.152 1.00 95.19 94 VAL A N 1
ATOM 740 C CA . VAL A 1 94 ? -0.257 7.292 18.507 1.00 95.19 94 VAL A CA 1
ATOM 741 C C . VAL A 1 94 ? -1.510 8.113 18.816 1.00 95.19 94 VAL A C 1
ATOM 743 O O . VAL A 1 94 ? -2.117 7.942 19.869 1.00 95.19 94 VAL A O 1
ATOM 746 N N . GLU A 1 95 ? -1.956 8.961 17.891 1.00 93.81 95 GLU A N 1
ATOM 747 C CA . GLU A 1 95 ? -3.199 9.723 18.075 1.00 93.81 95 GLU A CA 1
ATOM 748 C C . GLU A 1 95 ? -4.419 8.799 18.223 1.00 93.81 95 GLU A C 1
ATOM 750 O O . GLU A 1 95 ? -5.269 9.008 19.090 1.00 93.81 95 GLU A O 1
ATOM 755 N N . TYR A 1 96 ? -4.498 7.739 17.412 1.00 94.56 96 TYR A N 1
ATOM 756 C CA . TYR A 1 96 ? -5.569 6.750 17.504 1.00 94.56 96 TYR A CA 1
ATOM 757 C C . TYR A 1 96 ? -5.554 6.013 18.847 1.00 94.56 96 TYR A C 1
ATOM 759 O O . TYR A 1 96 ? -6.616 5.811 19.439 1.00 94.56 96 TYR A O 1
ATOM 767 N N . THR A 1 97 ? -4.379 5.611 19.346 1.00 92.56 97 THR A N 1
ATOM 768 C CA . THR A 1 97 ? -4.276 4.909 20.634 1.00 92.56 97 THR A CA 1
ATOM 769 C C . THR A 1 97 ? -4.692 5.818 21.784 1.00 92.56 97 THR A C 1
ATOM 771 O O . THR A 1 97 ? -5.499 5.401 22.614 1.00 92.56 97 THR A O 1
ATOM 774 N N . GLN A 1 98 ? -4.238 7.074 21.782 1.00 91.19 98 GLN A N 1
ATOM 775 C CA . GLN A 1 98 ? -4.618 8.087 22.768 1.00 91.19 98 GLN A CA 1
ATOM 776 C C . GLN A 1 98 ? -6.126 8.359 22.771 1.00 91.19 98 GLN A C 1
ATOM 778 O O . GLN A 1 98 ? -6.729 8.481 23.834 1.00 91.19 98 GLN A O 1
ATOM 783 N N . LYS A 1 99 ? -6.744 8.418 21.588 1.00 90.25 99 LYS A N 1
ATOM 784 C CA . LYS A 1 99 ? -8.165 8.743 21.437 1.00 90.25 99 LYS A CA 1
ATOM 785 C C . LYS A 1 99 ? -9.100 7.568 21.740 1.00 90.25 99 LYS A C 1
ATOM 787 O O . LYS A 1 99 ? -10.165 7.783 22.308 1.00 90.25 99 LYS A O 1
ATOM 792 N N . HIS A 1 100 ? -8.734 6.343 21.349 1.00 91.81 100 HIS A N 1
ATOM 793 C CA . HIS A 1 100 ? -9.675 5.208 21.313 1.00 91.81 100 HIS A CA 1
ATOM 794 C C . HIS A 1 100 ? -9.295 4.001 22.171 1.00 91.81 100 HIS A C 1
ATOM 796 O O . HIS A 1 100 ? -10.128 3.108 22.332 1.00 91.81 100 HIS A O 1
ATOM 802 N N . LEU A 1 101 ? -8.055 3.911 22.661 1.00 87.81 101 LEU A N 1
ATOM 803 C CA . LEU A 1 101 ? -7.567 2.745 23.414 1.00 87.81 101 LEU A CA 1
ATOM 804 C C . LEU A 1 101 ? -7.227 3.060 24.877 1.00 87.81 101 LEU A C 1
ATOM 806 O O . LEU A 1 101 ? -7.062 2.129 25.664 1.00 87.81 101 LEU A O 1
ATOM 810 N N . VAL A 1 102 ? -7.138 4.338 25.254 1.00 87.81 102 VAL A N 1
ATOM 811 C CA . VAL A 1 102 ? -6.939 4.748 26.651 1.00 87.81 102 VAL A CA 1
ATOM 812 C C . VAL A 1 102 ? -8.158 4.346 27.483 1.00 87.81 102 VAL A C 1
ATOM 814 O O . VAL A 1 102 ? -9.297 4.687 27.163 1.00 87.81 102 VAL A O 1
ATOM 817 N N . ALA A 1 103 ? -7.914 3.595 28.556 1.00 81.06 103 ALA A N 1
ATOM 818 C CA . ALA A 1 103 ? -8.961 3.077 29.425 1.00 81.06 103 ALA A CA 1
ATOM 819 C C . ALA A 1 103 ? -9.710 4.205 30.156 1.00 81.06 103 ALA A C 1
ATOM 821 O O . ALA A 1 103 ? -9.106 5.171 30.616 1.00 81.06 103 ALA A O 1
ATOM 822 N N . GLY A 1 104 ? -11.029 4.052 30.298 1.00 78.19 104 GLY A N 1
ATOM 823 C CA . GLY A 1 104 ? -11.875 4.966 31.074 1.00 78.19 104 GLY A CA 1
ATOM 824 C C . GLY A 1 104 ? -12.454 6.154 30.299 1.00 78.19 104 GLY A C 1
ATOM 825 O O . GLY A 1 104 ? -13.274 6.877 30.859 1.00 78.19 104 GLY A O 1
ATOM 826 N N . LEU A 1 105 ? -12.099 6.340 29.022 1.00 76.75 105 LEU A N 1
ATOM 827 C CA . LEU A 1 105 ? -12.717 7.357 28.167 1.00 76.75 105 LEU A CA 1
ATOM 828 C C . LEU A 1 105 ? -13.920 6.796 27.384 1.00 76.75 105 LEU A C 1
ATOM 830 O O . LEU A 1 105 ? -13.863 5.658 26.905 1.00 76.75 105 LEU A O 1
ATOM 834 N N . PRO A 1 106 ? -15.005 7.577 27.209 1.00 81.06 106 PRO A N 1
ATOM 835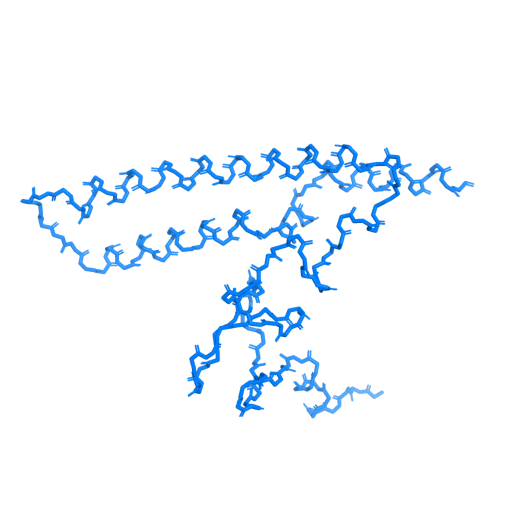 C CA . PRO A 1 106 ? -16.092 7.217 26.305 1.00 81.06 106 PRO A CA 1
ATOM 836 C C . PRO A 1 106 ? -15.577 7.061 24.870 1.00 81.06 106 PRO A C 1
ATOM 838 O O . PRO A 1 106 ? -14.977 7.978 24.313 1.00 81.06 106 PRO A O 1
ATOM 841 N N . VAL A 1 107 ? -15.835 5.903 24.260 1.00 85.50 107 VAL A N 1
ATOM 842 C CA . VAL A 1 107 ? -15.438 5.621 22.875 1.00 85.50 107 VAL A CA 1
ATOM 843 C C . VAL A 1 107 ? -16.636 5.797 21.949 1.00 85.50 107 VAL A C 1
ATOM 845 O O . VAL A 1 107 ? -17.592 5.020 21.999 1.00 85.50 107 VAL A O 1
ATOM 848 N N . ASP A 1 108 ? -16.549 6.774 21.052 1.00 90.69 108 ASP A N 1
ATOM 849 C CA . ASP A 1 108 ? -17.453 6.895 19.910 1.00 90.69 108 ASP A CA 1
ATOM 850 C C . ASP A 1 108 ? -17.071 5.858 18.837 1.00 90.69 108 ASP A C 1
ATOM 852 O O . ASP A 1 108 ? -15.978 5.887 18.260 1.00 90.69 108 ASP A O 1
ATOM 856 N N . LYS A 1 109 ? -17.985 4.916 18.573 1.00 89.38 109 LYS A N 1
ATOM 857 C CA . LYS A 1 109 ? -17.781 3.809 17.626 1.00 89.38 109 LYS A CA 1
ATOM 858 C C . LYS A 1 109 ? -17.647 4.283 16.179 1.00 89.38 109 LYS A C 1
ATOM 860 O O . LYS A 1 109 ? -16.858 3.690 15.438 1.00 89.38 109 LYS A O 1
ATOM 865 N N . ASP A 1 110 ? -18.373 5.322 15.780 1.00 93.12 110 ASP A N 1
ATOM 866 C CA . ASP A 1 110 ? -18.333 5.840 14.412 1.00 93.12 110 ASP A CA 1
ATOM 867 C C . ASP A 1 110 ? -17.023 6.589 14.175 1.00 93.12 110 ASP A C 1
ATOM 869 O O . ASP A 1 110 ? -16.327 6.335 13.187 1.00 93.12 110 ASP A O 1
ATOM 873 N N . SER A 1 111 ? -16.615 7.404 15.151 1.00 92.19 111 SER A N 1
ATOM 874 C CA . SER A 1 111 ? -15.305 8.065 15.177 1.00 92.19 111 SER A CA 1
ATOM 875 C C . SER A 1 111 ? -14.158 7.049 15.123 1.00 92.19 111 SER A C 1
ATOM 877 O O . SER A 1 111 ? -13.248 7.163 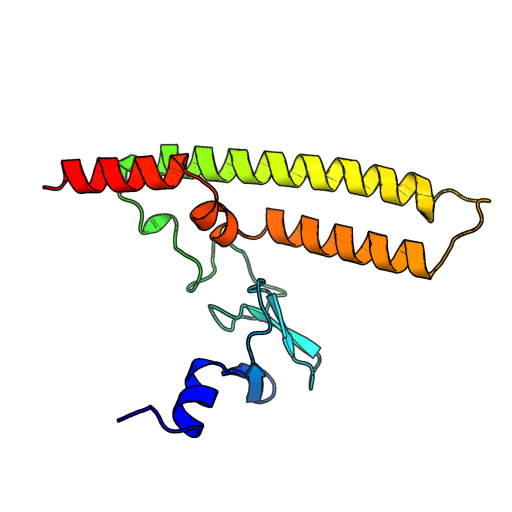14.300 1.00 92.19 111 SER A O 1
ATOM 879 N N . ARG A 1 112 ? -14.230 5.979 15.928 1.00 92.69 112 ARG A N 1
ATOM 880 C CA . ARG A 1 112 ? -13.228 4.902 15.928 1.00 92.69 112 ARG A CA 1
ATOM 881 C C . ARG A 1 112 ? -13.136 4.195 14.580 1.00 92.69 112 ARG A C 1
ATOM 883 O O . ARG A 1 112 ? -12.037 3.900 14.109 1.00 92.69 112 ARG A O 1
ATOM 890 N N . ARG A 1 113 ? -14.278 3.915 13.948 1.00 93.44 113 ARG A N 1
ATOM 891 C CA . ARG A 1 113 ? -14.326 3.278 12.627 1.00 93.44 113 ARG A CA 1
ATOM 892 C C . ARG A 1 113 ? -13.730 4.182 11.549 1.00 93.44 113 ARG A C 1
ATOM 894 O O . ARG A 1 113 ? -12.962 3.693 10.720 1.00 93.44 113 ARG A O 1
ATOM 901 N N . ALA A 1 114 ? -14.061 5.472 11.564 1.00 92.81 114 ALA A N 1
ATOM 902 C CA . ALA A 1 114 ? -13.515 6.451 10.629 1.00 92.81 114 ALA A CA 1
ATOM 903 C C . ALA A 1 114 ? -11.986 6.556 10.754 1.00 92.81 114 ALA A C 1
ATOM 905 O O . ALA A 1 114 ? -11.276 6.419 9.754 1.00 92.81 114 ALA A O 1
ATOM 906 N N . ASP A 1 115 ? -11.475 6.681 11.980 1.00 94.19 115 ASP A N 1
ATOM 907 C CA . ASP A 1 115 ? -10.035 6.791 12.228 1.00 94.19 115 ASP A CA 1
ATOM 908 C C . ASP A 1 115 ? -9.297 5.483 11.884 1.00 94.19 115 ASP A C 1
ATOM 910 O O . ASP A 1 115 ? -8.215 5.505 11.296 1.00 94.19 115 ASP A O 1
ATOM 914 N N . SER A 1 116 ? -9.904 4.321 12.151 1.00 94.06 116 SER A N 1
ATOM 915 C CA . SER A 1 116 ? -9.362 3.018 11.738 1.00 94.06 116 SER A CA 1
ATOM 916 C C . SER A 1 116 ? -9.264 2.883 10.211 1.00 94.06 116 SER A C 1
ATOM 918 O O . SER A 1 116 ? -8.272 2.359 9.688 1.00 94.06 116 SER A O 1
ATOM 920 N N . LEU A 1 117 ? -10.244 3.408 9.468 1.00 92.44 117 LEU A N 1
ATOM 921 C CA . LEU A 1 117 ? -10.191 3.443 8.007 1.00 92.44 117 LEU A CA 1
ATOM 922 C C . LEU A 1 117 ? -9.087 4.387 7.510 1.00 92.44 117 LEU A C 1
ATOM 924 O O . LEU A 1 117 ? -8.395 4.065 6.543 1.00 92.44 117 LEU A O 1
ATOM 928 N N . GLN A 1 118 ? -8.888 5.525 8.177 1.00 92.56 118 GLN A N 1
ATOM 929 C CA . GLN A 1 118 ? -7.802 6.451 7.861 1.00 92.56 118 GLN A CA 1
ATOM 930 C C . GLN A 1 118 ? -6.425 5.807 8.076 1.00 92.56 118 GLN A C 1
ATOM 932 O O . GLN A 1 118 ? -5.576 5.899 7.189 1.00 92.56 118 GLN A O 1
ATOM 937 N N . LEU A 1 119 ? -6.220 5.091 9.187 1.00 94.12 119 LEU A N 1
ATOM 938 C CA . LEU A 1 119 ? -4.998 4.314 9.430 1.00 94.12 119 LEU A CA 1
ATOM 939 C C . LEU A 1 119 ? -4.767 3.248 8.355 1.00 94.12 119 LEU A C 1
ATOM 941 O O . LEU A 1 119 ? -3.656 3.115 7.846 1.00 94.12 119 LEU A O 1
ATOM 945 N N . SER A 1 120 ? -5.823 2.531 7.963 1.00 88.19 120 SER A N 1
ATOM 946 C CA . SER A 1 120 ? -5.743 1.511 6.909 1.00 88.19 120 SER A CA 1
ATOM 947 C C . SER A 1 120 ? -5.290 2.110 5.573 1.00 88.19 120 SER A C 1
ATOM 949 O O . SER A 1 120 ? -4.426 1.549 4.903 1.00 88.19 120 SER A O 1
ATOM 951 N N . ARG A 1 121 ? -5.813 3.291 5.210 1.00 88.19 121 ARG A N 1
ATOM 952 C CA . ARG A 1 121 ? -5.399 4.021 4.000 1.00 88.19 121 ARG A CA 1
ATOM 953 C C . ARG A 1 121 ? -3.949 4.499 4.075 1.00 88.19 121 ARG A C 1
ATOM 955 O O . ARG A 1 121 ? -3.248 4.439 3.073 1.00 88.19 121 ARG A O 1
ATOM 962 N N . LEU A 1 122 ? -3.495 4.982 5.233 1.00 88.94 122 LEU A N 1
ATOM 963 C CA . LEU A 1 122 ? -2.107 5.422 5.418 1.00 88.94 122 LEU A CA 1
ATOM 964 C C . LEU A 1 122 ? -1.126 4.259 5.305 1.00 88.94 122 LEU A C 1
ATOM 966 O O . LEU A 1 122 ? -0.151 4.369 4.570 1.00 88.94 122 LEU A O 1
ATOM 970 N N . ARG A 1 123 ? -1.427 3.128 5.950 1.00 87.56 123 ARG A N 1
ATOM 971 C CA . ARG A 1 123 ? -0.635 1.901 5.819 1.00 87.56 123 ARG A CA 1
ATOM 972 C C . ARG A 1 123 ? -0.478 1.488 4.360 1.00 87.56 123 ARG A C 1
ATOM 974 O O . ARG A 1 123 ? 0.622 1.190 3.918 1.00 87.56 123 ARG A O 1
ATOM 981 N N . GLN A 1 124 ? -1.565 1.546 3.600 1.00 81.12 124 GLN A N 1
ATOM 982 C CA . GLN A 1 124 ? -1.531 1.212 2.185 1.00 81.12 124 GLN A CA 1
ATOM 983 C C . GLN A 1 124 ? -0.597 2.129 1.373 1.00 81.12 124 GLN A C 1
ATOM 985 O O . GLN A 1 124 ? 0.078 1.659 0.468 1.00 81.12 124 GLN A O 1
ATOM 990 N N . ARG A 1 125 ? -0.520 3.426 1.701 1.00 82.62 125 ARG A N 1
ATOM 991 C CA . ARG A 1 125 ? 0.363 4.383 1.003 1.00 82.62 125 ARG A CA 1
ATOM 992 C C . ARG A 1 125 ? 1.846 4.086 1.227 1.00 82.62 125 ARG A C 1
ATOM 994 O O . ARG A 1 125 ? 2.627 4.251 0.298 1.00 82.62 125 ARG A O 1
ATOM 1001 N N . VAL A 1 126 ? 2.220 3.611 2.417 1.00 81.81 126 VAL A N 1
ATOM 1002 C CA . VAL A 1 126 ? 3.591 3.145 2.713 1.00 81.81 126 VAL A CA 1
ATOM 1003 C C . VAL A 1 126 ? 3.972 1.962 1.813 1.00 81.81 126 VAL A C 1
ATOM 1005 O O . VAL A 1 126 ? 5.119 1.833 1.384 1.00 81.81 126 VAL A O 1
ATOM 1008 N N . GLU A 1 127 ? 2.992 1.113 1.507 1.00 74.19 127 GLU A N 1
ATOM 1009 C CA . GLU A 1 127 ? 3.154 -0.108 0.721 1.00 74.19 127 GLU A CA 1
ATOM 1010 C C . GLU A 1 127 ? 3.018 0.123 -0.808 1.00 74.19 127 GLU A C 1
ATOM 1012 O O . GLU A 1 127 ? 3.197 -0.828 -1.565 1.00 74.19 127 GLU A O 1
ATOM 1017 N N . GLU A 1 128 ? 2.744 1.352 -1.294 1.00 70.38 128 GLU A N 1
ATOM 1018 C CA . GLU A 1 128 ? 2.335 1.617 -2.695 1.00 70.38 128 GLU A CA 1
ATOM 1019 C C . GLU A 1 128 ? 3.187 2.675 -3.459 1.00 70.38 128 GLU A C 1
ATOM 1021 O O . GLU A 1 128 ? 2.812 3.844 -3.585 1.00 70.38 128 GLU A O 1
ATOM 1026 N N . PRO A 1 129 ? 4.306 2.266 -4.078 1.00 60.50 129 PRO A N 1
ATOM 1027 C CA . PRO A 1 129 ? 5.145 3.066 -4.984 1.00 60.50 129 PRO A CA 1
ATOM 1028 C C . PRO A 1 129 ? 4.481 3.579 -6.265 1.00 60.50 129 PRO A C 1
ATOM 1030 O O . PRO A 1 129 ? 4.997 4.514 -6.871 1.00 60.50 129 PRO A O 1
ATOM 1033 N N . ALA A 1 130 ? 3.337 3.041 -6.694 1.00 64.06 130 ALA A N 1
ATOM 1034 C CA . ALA A 1 130 ? 2.603 3.619 -7.825 1.00 64.06 130 ALA A CA 1
ATOM 1035 C C . ALA A 1 130 ? 2.211 5.088 -7.554 1.00 64.06 130 ALA A C 1
ATOM 1037 O O . ALA A 1 130 ? 2.386 5.951 -8.413 1.00 64.06 130 ALA A O 1
ATOM 1038 N N . ARG A 1 131 ? 1.801 5.407 -6.317 1.00 68.06 131 ARG A N 1
ATOM 1039 C CA . ARG A 1 131 ? 1.506 6.789 -5.892 1.00 68.06 131 ARG A CA 1
ATOM 1040 C C . ARG A 1 131 ? 2.736 7.682 -5.896 1.00 68.06 131 ARG A C 1
ATOM 1042 O O . ARG A 1 131 ? 2.624 8.888 -6.107 1.00 68.06 131 ARG A O 1
ATOM 1049 N N . LEU A 1 132 ? 3.907 7.108 -5.646 1.00 70.75 132 LEU A N 1
ATOM 1050 C CA . LEU A 1 132 ? 5.160 7.839 -5.723 1.00 70.75 132 LEU A CA 1
ATOM 1051 C C . LEU A 1 132 ? 5.446 8.284 -7.167 1.00 70.75 132 LEU A C 1
ATOM 1053 O O . LEU A 1 132 ? 5.817 9.434 -7.376 1.00 70.75 132 LEU A O 1
ATOM 1057 N N . MET A 1 133 ? 5.210 7.420 -8.158 1.00 64.94 133 MET A N 1
ATOM 1058 C CA . MET A 1 133 ? 5.397 7.758 -9.578 1.00 64.94 133 MET A CA 1
ATOM 1059 C C . MET A 1 133 ? 4.447 8.867 -10.059 1.00 64.94 133 MET A C 1
ATOM 1061 O O . MET A 1 133 ? 4.815 9.650 -10.929 1.00 64.94 133 MET A O 1
ATOM 1065 N N . GLU A 1 134 ? 3.248 8.967 -9.478 1.00 63.28 134 GLU A N 1
ATOM 1066 C CA . GLU A 1 134 ? 2.276 10.027 -9.787 1.00 63.28 134 GLU A CA 1
ATOM 1067 C C . GLU A 1 134 ? 2.624 11.377 -9.137 1.00 63.28 134 GLU A C 1
ATOM 1069 O O . GLU A 1 134 ? 2.226 12.426 -9.640 1.00 63.28 134 GLU A O 1
ATOM 1074 N N . THR A 1 135 ? 3.343 11.367 -8.010 1.00 64.38 135 THR A N 1
ATOM 1075 C CA . THR A 1 135 ? 3.528 12.555 -7.153 1.00 64.38 135 THR A CA 1
ATOM 1076 C C . THR A 1 135 ? 4.967 13.064 -7.067 1.00 64.38 135 THR A C 1
ATOM 1078 O O . THR A 1 135 ? 5.186 14.195 -6.635 1.00 64.38 135 THR A O 1
ATOM 1081 N N . SER A 1 136 ? 5.958 12.265 -7.469 1.00 79.56 136 SER A N 1
ATOM 1082 C CA . SER A 1 136 ? 7.373 12.625 -7.364 1.00 79.56 136 SER A CA 1
ATOM 1083 C C . SER A 1 136 ? 7.889 13.290 -8.631 1.00 79.56 136 SER A C 1
ATOM 1085 O O . SER A 1 136 ? 8.301 12.633 -9.592 1.00 79.56 136 SER A O 1
ATOM 1087 N N . GLU A 1 137 ? 7.949 14.622 -8.600 1.00 81.25 137 GLU A N 1
ATOM 1088 C CA . GLU A 1 137 ? 8.672 15.390 -9.617 1.00 81.25 137 GLU A CA 1
ATOM 1089 C C . GLU A 1 137 ? 10.138 14.957 -9.728 1.00 81.25 137 GLU A C 1
ATOM 1091 O O . GLU A 1 137 ? 10.715 15.003 -10.811 1.00 81.25 137 GLU A O 1
ATOM 1096 N N . GLU A 1 138 ? 10.748 14.531 -8.622 1.00 81.50 138 GLU A N 1
ATOM 1097 C CA . GLU A 1 138 ? 12.146 14.112 -8.576 1.00 81.50 138 GLU A CA 1
ATOM 1098 C C . GLU A 1 138 ? 12.382 12.838 -9.398 1.00 81.50 138 GLU A C 1
ATOM 1100 O O . GLU A 1 138 ? 13.257 12.833 -10.266 1.00 81.50 138 GLU A O 1
ATOM 1105 N N . LEU A 1 139 ? 11.544 11.805 -9.236 1.00 79.88 139 LEU A N 1
ATOM 1106 C CA . LEU A 1 139 ? 11.607 10.609 -10.089 1.00 79.88 139 LEU A CA 1
ATOM 1107 C C . LEU A 1 139 ? 11.357 10.949 -11.555 1.00 79.88 139 LEU A C 1
ATOM 1109 O O . LEU A 1 139 ? 12.073 10.474 -12.435 1.00 79.88 139 LEU A O 1
ATOM 1113 N N . TYR A 1 140 ? 10.371 11.803 -11.827 1.00 78.81 140 TYR A N 1
ATOM 1114 C CA . TYR A 1 140 ? 10.049 12.207 -13.190 1.00 78.81 140 TYR A CA 1
ATOM 1115 C C . TYR A 1 140 ? 11.214 12.941 -13.873 1.00 78.81 140 TYR A C 1
ATOM 1117 O O . TYR A 1 140 ? 11.536 12.678 -15.035 1.00 78.81 140 TYR A O 1
ATOM 1125 N N . ARG A 1 141 ? 11.896 13.831 -13.141 1.00 84.12 141 ARG A N 1
ATOM 1126 C CA . ARG A 1 141 ? 13.094 14.539 -13.614 1.00 84.12 141 ARG A CA 1
ATOM 1127 C C . ARG A 1 141 ? 14.249 13.579 -13.893 1.00 84.12 141 ARG A C 1
ATOM 1129 O O . ARG A 1 141 ? 14.889 13.730 -14.934 1.00 84.12 141 ARG A O 1
ATOM 1136 N N . LEU A 1 142 ? 14.491 12.602 -13.014 1.00 82.38 142 LEU A N 1
ATOM 1137 C CA . LEU A 1 142 ? 15.531 11.582 -13.200 1.00 82.38 142 LEU A CA 1
ATOM 1138 C C . LEU A 1 142 ? 15.284 10.751 -14.465 1.00 82.38 142 LEU A C 1
ATOM 1140 O O . LEU A 1 142 ? 16.190 10.611 -15.285 1.00 82.38 142 LEU A O 1
ATOM 1144 N N . MET A 1 143 ? 14.048 10.287 -14.676 1.00 76.81 143 MET A N 1
ATOM 1145 C CA . MET A 1 143 ? 13.679 9.537 -15.883 1.00 76.81 143 MET A CA 1
ATOM 1146 C C . MET A 1 143 ? 13.898 10.362 -17.159 1.00 76.81 143 MET A C 1
ATOM 1148 O O . MET A 1 143 ? 14.573 9.907 -18.080 1.00 76.81 143 MET A O 1
ATOM 1152 N N . ARG A 1 144 ? 13.417 11.614 -17.200 1.00 81.62 144 ARG A N 1
ATOM 1153 C CA . ARG A 1 144 ? 13.600 12.484 -18.377 1.00 81.62 144 ARG A CA 1
ATOM 1154 C C . ARG A 1 144 ? 15.060 12.850 -18.650 1.00 81.62 144 ARG A C 1
ATOM 1156 O O . ARG A 1 144 ? 15.416 13.127 -19.793 1.00 81.62 144 ARG A O 1
ATOM 1163 N N . ALA A 1 145 ? 15.891 12.958 -17.615 1.00 82.12 145 ALA A N 1
ATOM 1164 C CA . ALA A 1 145 ? 17.315 13.241 -17.780 1.00 82.12 145 ALA A CA 1
ATOM 1165 C C . ALA A 1 145 ? 18.053 12.067 -18.433 1.00 82.12 145 ALA A C 1
ATOM 1167 O O . ALA A 1 145 ? 18.913 12.286 -19.282 1.00 82.12 145 ALA A O 1
ATOM 1168 N N . GLU A 1 146 ? 17.677 10.842 -18.083 1.00 77.38 146 GLU A N 1
ATOM 1169 C CA . GLU A 1 146 ? 18.253 9.623 -18.645 1.00 77.38 146 GLU A CA 1
ATOM 1170 C C . GLU A 1 146 ? 17.800 9.370 -20.087 1.00 77.38 146 GLU A C 1
ATOM 1172 O O . GLU A 1 146 ? 18.633 9.081 -20.941 1.00 77.38 146 GLU A O 1
ATOM 1177 N N . GLU A 1 147 ? 16.529 9.624 -20.413 1.00 75.44 147 GLU A N 1
ATOM 1178 C CA . GLU A 1 147 ? 16.048 9.602 -21.805 1.00 75.44 147 GLU A CA 1
ATOM 1179 C C . GLU A 1 147 ? 16.832 10.551 -22.725 1.00 75.44 147 GLU A C 1
ATOM 1181 O O . GLU A 1 147 ? 16.993 10.269 -23.909 1.00 75.44 147 GLU A O 1
ATOM 1186 N N . ARG A 1 148 ? 17.316 11.688 -22.201 1.00 82.50 148 ARG A N 1
ATOM 1187 C CA . ARG A 1 148 ? 18.163 12.624 -22.959 1.00 82.50 148 ARG A CA 1
ATOM 1188 C C . ARG A 1 148 ? 19.603 12.148 -23.112 1.00 82.50 148 ARG A C 1
ATOM 1190 O O . ARG A 1 148 ? 20.240 12.551 -24.069 1.00 82.50 148 ARG A O 1
ATOM 1197 N N . ARG A 1 149 ? 20.121 11.347 -22.176 1.00 78.31 149 ARG A N 1
ATOM 1198 C CA . ARG A 1 149 ? 21.483 10.786 -22.245 1.00 78.31 149 ARG A CA 1
ATOM 1199 C C . ARG A 1 149 ? 21.597 9.636 -23.238 1.00 78.31 149 ARG A C 1
ATOM 1201 O O . ARG A 1 149 ? 22.679 9.394 -23.752 1.00 78.31 149 ARG A O 1
ATOM 1208 N N . GLN A 1 150 ? 20.501 8.916 -23.457 1.00 73.12 150 GLN A N 1
ATOM 1209 C CA . GLN A 1 150 ? 20.434 7.775 -24.373 1.00 73.12 150 GLN A CA 1
ATOM 1210 C C . GLN A 1 150 ? 20.129 8.180 -25.829 1.00 73.12 150 GLN A C 1
ATOM 1212 O O . GLN A 1 150 ? 20.084 7.311 -26.698 1.00 73.12 150 GLN A O 1
ATOM 1217 N N . ARG A 1 151 ? 19.897 9.474 -26.087 1.00 69.69 151 ARG A N 1
ATOM 1218 C CA . ARG A 1 151 ? 19.722 10.074 -27.418 1.00 69.69 151 ARG A CA 1
ATOM 1219 C C . ARG A 1 151 ? 21.007 10.756 -27.858 1.00 69.69 151 ARG A C 1
ATOM 1221 O O . ARG A 1 151 ? 21.284 10.693 -29.072 1.00 69.69 151 ARG A O 1
#

Foldseek 3Di:
DPDDPVVVLVVQWDAQPVPGDTDGPPDDFQFDADPPPRFTAGVQQSHGPVPDDLQPRPGAPHLVVDDPVCSVVVVVLLVVQLVVLVVVLVVLVVVLCVQAVDPPDDHDPVVNVVSVVVSVVSVRSSRDCVVVVVPPPSVVVSVVVVVVVVD

Sequence (151 aa):
QAPSDQEEIARSTKPCTKCEYRIQKMGGCNHMTCRKCGHQFCWMCLGAWASHSYTSCPGEPNPLSFPQALQPAVKDVVDKYRDREQSLLERRLVEYTQKHLVAGLPVDKDSRRADSLQLSRLRQRVEEPARLMETSEELYRLMRAEERRQR

Organism: Guillardia theta (NCBI:txid55529)